Protein AF-A0A5C8M376-F1 (afdb_monomer_lite)

Radius of gyration: 13.77 Å; chains: 1; bounding box: 26×31×35 Å

InterPro domains:
  IPR032075 Phosphoinositide phospholipase C, Ca2+-dependent [PF16670] (3-82)

Structure (mmCIF, N/CA/C/O backbone):
data_AF-A0A5C8M376-F1
#
_entry.id   AF-A0A5C8M376-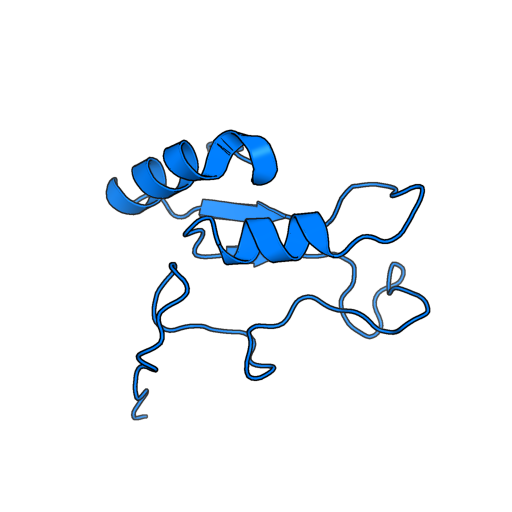F1
#
loop_
_atom_site.group_PDB
_atom_site.id
_atom_site.type_symbol
_atom_site.label_atom_id
_atom_site.label_alt_id
_atom_site.label_comp_id
_atom_site.label_asym_id
_atom_site.label_entity_id
_atom_site.label_seq_id
_atom_site.pdbx_PDB_ins_code
_atom_site.Cartn_x
_atom_site.Cartn_y
_atom_site.Cartn_z
_atom_site.occupancy
_atom_site.B_iso_or_equiv
_atom_site.auth_seq_id
_atom_site.auth_comp_id
_atom_site.auth_asym_id
_atom_site.auth_atom_id
_atom_site.pdbx_PDB_model_num
ATOM 1 N N . MET A 1 1 ? -16.880 12.502 -2.924 1.00 53.06 1 MET A N 1
ATOM 2 C CA . MET A 1 1 ? -15.740 11.645 -3.316 1.00 53.06 1 MET A CA 1
ATOM 3 C C . MET A 1 1 ? -14.486 12.501 -3.256 1.00 53.06 1 MET A C 1
ATOM 5 O O . MET A 1 1 ? -14.438 13.499 -3.960 1.00 53.06 1 MET A O 1
ATOM 9 N N . LEU A 1 2 ? -13.537 12.176 -2.378 1.00 61.09 2 LEU A N 1
ATOM 10 C CA . LEU A 1 2 ? -12.273 12.903 -2.234 1.00 61.09 2 LEU A CA 1
ATOM 11 C C . LEU A 1 2 ? -11.160 12.043 -2.844 1.00 61.09 2 LEU A C 1
ATOM 13 O O . LEU A 1 2 ? -11.042 10.869 -2.498 1.00 61.09 2 LEU A O 1
ATOM 17 N N . LEU A 1 3 ? -10.407 12.590 -3.798 1.00 63.28 3 LEU A N 1
ATOM 18 C CA . LEU A 1 3 ? -9.338 11.864 -4.485 1.00 63.28 3 LEU A CA 1
ATOM 19 C C . LEU A 1 3 ? -7.986 12.226 -3.859 1.00 63.28 3 LEU A C 1
ATOM 21 O O . LEU A 1 3 ? -7.430 13.278 -4.153 1.00 63.28 3 LEU A O 1
ATOM 25 N N . GLN A 1 4 ? -7.459 11.327 -3.029 1.00 65.94 4 GLN A N 1
ATOM 26 C CA . GLN A 1 4 ? -6.177 11.469 -2.332 1.00 65.94 4 GLN A CA 1
ATOM 27 C C . GLN A 1 4 ? -5.237 10.351 -2.811 1.00 65.94 4 GLN A C 1
ATOM 29 O O . GLN A 1 4 ? -5.145 9.294 -2.194 1.00 65.94 4 GLN A O 1
ATOM 34 N N . ASN A 1 5 ? -4.620 10.527 -3.984 1.00 67.62 5 ASN A N 1
ATOM 35 C CA . ASN A 1 5 ? -3.901 9.446 -4.678 1.00 67.62 5 ASN A CA 1
ATOM 36 C C . ASN A 1 5 ? -2.366 9.585 -4.651 1.00 67.62 5 ASN A C 1
ATOM 38 O O . ASN A 1 5 ? -1.679 8.872 -5.383 1.00 67.62 5 ASN A O 1
ATOM 42 N N . GLN A 1 6 ? -1.814 10.495 -3.843 1.00 74.38 6 GLN A N 1
ATOM 43 C CA . GLN A 1 6 ? -0.367 10.711 -3.711 1.00 74.38 6 GLN A CA 1
ATOM 44 C C . GLN A 1 6 ? 0.115 10.293 -2.312 1.00 74.38 6 GLN A C 1
ATOM 46 O O . GLN A 1 6 ? 0.414 11.152 -1.481 1.00 74.38 6 GLN A O 1
ATOM 51 N N . PRO A 1 7 ? 0.191 8.978 -2.018 1.00 70.12 7 PRO A N 1
ATOM 52 C CA . PRO A 1 7 ? 0.494 8.488 -0.672 1.00 70.12 7 PRO A CA 1
ATOM 53 C C . PRO A 1 7 ? 1.839 8.999 -0.139 1.00 70.12 7 PRO A C 1
ATOM 55 O O . PRO A 1 7 ? 1.946 9.296 1.043 1.00 70.12 7 PRO A O 1
ATOM 58 N N . GLU A 1 8 ? 2.833 9.191 -1.007 1.00 77.31 8 GLU A N 1
ATOM 59 C CA . GLU A 1 8 ? 4.178 9.661 -0.642 1.00 77.31 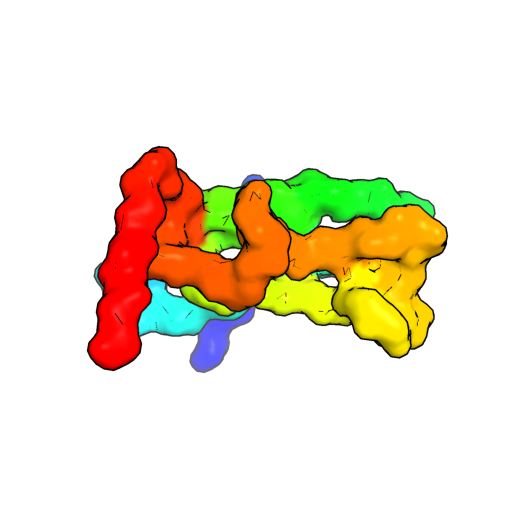8 GLU A CA 1
ATOM 60 C C . GLU A 1 8 ? 4.205 11.048 0.009 1.00 77.31 8 GLU A C 1
ATOM 62 O O . GLU A 1 8 ? 5.063 11.312 0.845 1.00 77.31 8 GLU A O 1
ATOM 67 N N . GLN A 1 9 ? 3.251 11.915 -0.333 1.00 80.19 9 GLN A N 1
ATOM 68 C CA . GLN A 1 9 ? 3.181 13.290 0.174 1.00 80.19 9 GLN A CA 1
ATOM 69 C C . GLN A 1 9 ? 2.039 13.488 1.179 1.00 80.19 9 GLN A C 1
ATOM 71 O O . GLN A 1 9 ? 1.966 14.520 1.838 1.00 80.19 9 GLN A O 1
ATOM 76 N N . GLN A 1 10 ? 1.114 12.527 1.274 1.00 82.88 10 GLN A N 1
ATOM 77 C CA . GLN A 1 10 ? -0.192 12.735 1.903 1.00 82.88 10 GLN A CA 1
ATOM 78 C C . GLN A 1 10 ? -0.508 11.755 3.039 1.00 82.88 10 GLN A C 1
ATOM 80 O O . GLN A 1 10 ? -1.646 11.766 3.506 1.00 82.88 10 GLN A O 1
ATOM 85 N N . CYS A 1 11 ? 0.443 10.931 3.500 1.00 84.06 11 CYS A N 1
ATOM 86 C CA . CYS A 1 11 ? 0.221 9.945 4.572 1.00 84.06 11 CYS A CA 1
ATOM 87 C C . CYS A 1 11 ? -0.555 10.513 5.773 1.00 84.06 11 CYS A C 1
ATOM 89 O O . CYS A 1 11 ? -1.595 9.967 6.132 1.00 84.06 11 CYS A O 1
ATOM 91 N N . ASP A 1 12 ? -0.123 11.647 6.329 1.00 86.81 12 ASP A N 1
ATOM 92 C CA . ASP A 1 12 ? -0.770 12.255 7.503 1.00 86.81 12 ASP A CA 1
ATOM 93 C C . ASP A 1 12 ? -2.200 12.729 7.211 1.00 86.81 12 ASP A C 1
ATOM 95 O O . ASP A 1 12 ? -3.092 12.650 8.057 1.00 86.81 12 ASP A O 1
ATOM 99 N N . ALA A 1 13 ? -2.440 13.238 6.001 1.00 88.06 13 ALA A N 1
ATOM 100 C CA . ALA A 1 13 ? -3.769 13.665 5.581 1.00 88.06 13 ALA A CA 1
ATOM 101 C C . ALA A 1 13 ? -4.703 12.462 5.387 1.00 88.06 13 ALA A C 1
ATOM 103 O O . ALA A 1 13 ? -5.873 12.529 5.759 1.00 88.06 13 ALA A O 1
ATOM 104 N N . ILE A 1 14 ? -4.181 11.354 4.855 1.00 87.19 14 ILE A N 1
ATOM 105 C CA . ILE A 1 14 ? -4.923 10.099 4.717 1.00 87.19 14 ILE A CA 1
ATOM 106 C C . ILE A 1 14 ? -5.287 9.547 6.098 1.00 87.19 14 ILE A C 1
ATOM 108 O O . ILE A 1 14 ? -6.443 9.192 6.317 1.00 87.19 14 ILE A O 1
ATOM 112 N N . GLU A 1 15 ? -4.349 9.539 7.047 1.00 88.06 15 GLU A N 1
ATOM 113 C CA . GLU A 1 15 ? -4.609 9.085 8.417 1.00 88.06 15 GLU A CA 1
ATOM 114 C C . GLU A 1 15 ? -5.706 9.922 9.093 1.00 88.06 15 GLU A C 1
ATOM 116 O O . GLU A 1 15 ? -6.631 9.365 9.685 1.00 88.06 15 GLU A O 1
ATOM 121 N N . LYS A 1 16 ? -5.688 11.250 8.922 1.00 90.19 16 LYS A N 1
ATOM 122 C CA . LYS A 1 16 ? -6.756 12.131 9.426 1.00 90.19 16 LYS A CA 1
ATOM 123 C C . LYS A 1 16 ? -8.120 11.824 8.806 1.00 90.19 16 LYS A C 1
ATOM 125 O O . LYS A 1 16 ? -9.118 11.821 9.519 1.00 90.19 16 LYS A O 1
ATOM 130 N N . LEU A 1 17 ? -8.183 11.551 7.502 1.00 89.94 17 LEU A N 1
ATOM 131 C CA . LEU A 1 17 ? -9.435 11.190 6.825 1.00 89.94 17 LEU A CA 1
ATOM 132 C C . LEU A 1 17 ? -9.990 9.859 7.342 1.00 89.94 17 LEU A C 1
ATOM 134 O O . LEU A 1 17 ? -11.181 9.750 7.625 1.00 89.94 17 LEU A O 1
ATOM 138 N N . VAL A 1 18 ? -9.120 8.867 7.524 1.00 88.81 18 VAL A N 1
ATOM 139 C CA . VAL A 1 18 ? -9.476 7.569 8.110 1.00 88.81 18 VAL A CA 1
ATOM 140 C C . VAL A 1 18 ? -10.051 7.754 9.518 1.00 88.81 18 VAL A C 1
ATOM 142 O O . VAL A 1 18 ? -11.117 7.223 9.819 1.00 88.81 18 VAL A O 1
ATOM 145 N N . GLN A 1 19 ? -9.401 8.567 10.358 1.00 89.00 19 GLN A N 1
ATOM 146 C CA . GLN A 1 19 ? -9.866 8.882 11.716 1.00 89.00 19 GLN A CA 1
ATOM 147 C C . GLN A 1 19 ? -11.197 9.649 11.743 1.00 89.00 19 GLN A C 1
ATOM 149 O O . GLN A 1 19 ? -11.974 9.497 12.680 1.00 89.00 19 GLN A O 1
ATOM 154 N N . GLN A 1 20 ? -11.487 10.446 10.712 1.00 90.88 20 GLN A N 1
ATOM 155 C CA . GLN A 1 20 ? -12.768 11.143 10.544 1.00 90.88 20 GLN A CA 1
ATOM 156 C C . GLN A 1 20 ? -13.903 10.227 10.049 1.00 90.88 20 GLN A C 1
ATOM 158 O O . GLN A 1 20 ? -15.030 10.692 9.893 1.00 90.88 20 GLN A O 1
ATOM 163 N N . GLY A 1 21 ? -13.630 8.942 9.797 1.00 87.81 21 GLY A N 1
ATOM 164 C CA . GLY A 1 21 ? -14.624 7.968 9.341 1.00 87.81 21 GLY A CA 1
ATOM 165 C C . GLY A 1 21 ? -14.769 7.869 7.820 1.00 87.81 21 GLY A C 1
ATOM 166 O O . GLY A 1 21 ? -15.706 7.232 7.341 1.00 87.81 21 GLY A O 1
ATOM 167 N N . TYR A 1 22 ? -13.859 8.461 7.039 1.00 89.06 22 TYR A N 1
ATOM 168 C CA . TYR A 1 22 ? -13.848 8.265 5.589 1.00 89.06 22 TYR A CA 1
ATOM 169 C C . TYR A 1 22 ? -13.258 6.899 5.214 1.00 89.06 22 TYR A C 1
ATOM 171 O O . TYR A 1 22 ? -12.251 6.449 5.769 1.00 89.06 22 TYR A O 1
ATOM 179 N N . ILE A 1 23 ? -13.846 6.276 4.190 1.00 87.00 23 ILE A N 1
ATOM 180 C CA . ILE A 1 23 ? -13.235 5.147 3.484 1.00 87.00 23 ILE A CA 1
ATOM 181 C C . ILE A 1 23 ? -12.276 5.717 2.441 1.00 87.00 23 ILE A C 1
ATOM 183 O O . ILE A 1 23 ? -12.698 6.415 1.515 1.00 87.00 23 ILE A O 1
ATOM 187 N N . VAL A 1 24 ? -10.988 5.413 2.581 1.00 88.50 24 VAL A N 1
ATOM 188 C CA . VAL A 1 24 ? -9.940 5.888 1.680 1.00 88.50 24 VAL A CA 1
ATOM 189 C C . VAL A 1 24 ? -9.397 4.731 0.849 1.00 88.50 24 VAL A C 1
ATOM 191 O O . VAL A 1 24 ? -8.968 3.700 1.374 1.00 88.50 24 VAL A O 1
ATOM 194 N N . ARG A 1 25 ? -9.391 4.934 -0.472 1.00 88.62 25 ARG A N 1
ATOM 195 C CA . ARG A 1 25 ? -8.746 4.055 -1.447 1.00 88.62 25 ARG A CA 1
ATOM 196 C C . ARG A 1 25 ? -7.509 4.728 -2.026 1.00 88.62 25 ARG A C 1
ATOM 198 O O . ARG A 1 25 ? -7.598 5.859 -2.496 1.00 88.62 25 ARG A O 1
ATOM 205 N N . ILE A 1 26 ? -6.401 3.993 -2.082 1.00 88.44 26 ILE A N 1
ATOM 206 C CA . ILE A 1 26 ? -5.140 4.447 -2.674 1.00 88.44 26 ILE A CA 1
ATOM 207 C C . ILE A 1 26 ? -4.673 3.486 -3.753 1.00 88.44 26 ILE A C 1
ATOM 209 O O . ILE A 1 26 ? -4.781 2.263 -3.628 1.00 88.44 26 ILE A O 1
ATOM 21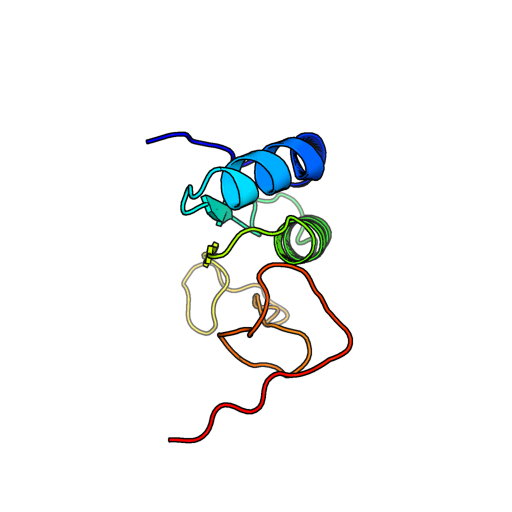3 N N . ARG A 1 27 ? -4.126 4.053 -4.826 1.00 88.00 27 ARG A N 1
ATOM 214 C CA . ARG A 1 27 ? -3.377 3.292 -5.815 1.00 88.00 27 ARG A CA 1
ATOM 215 C C . ARG A 1 27 ? -1.923 3.151 -5.385 1.00 88.00 27 ARG A C 1
ATOM 217 O O . ARG A 1 27 ? -1.228 4.140 -5.150 1.00 88.00 27 ARG A O 1
ATOM 224 N N . SER A 1 28 ? -1.474 1.911 -5.290 1.00 87.50 28 SER A N 1
ATOM 225 C CA . SER A 1 28 ? -0.081 1.546 -5.009 1.00 87.50 28 SER A CA 1
ATOM 226 C C . SER A 1 28 ? 0.802 1.561 -6.254 1.00 87.50 28 SER A C 1
ATOM 228 O O . SER A 1 28 ? 2.006 1.349 -6.146 1.00 87.50 28 SER A O 1
ATOM 230 N N . ASP A 1 29 ? 0.210 1.781 -7.424 1.00 84.06 29 ASP A N 1
ATOM 231 C CA . ASP A 1 29 ? 0.884 1.871 -8.705 1.00 84.06 29 ASP A CA 1
ATOM 232 C C . ASP A 1 29 ? 0.811 3.278 -9.299 1.00 84.06 29 ASP A C 1
ATOM 234 O O . ASP A 1 29 ? -0.026 4.113 -8.943 1.00 84.06 29 ASP A O 1
ATOM 238 N N . GLU A 1 30 ? 1.748 3.540 -10.199 1.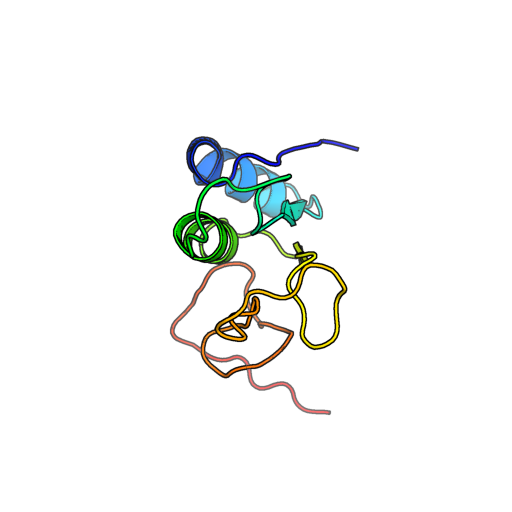00 79.12 30 GLU A N 1
ATOM 239 C CA . GLU A 1 30 ? 1.743 4.723 -11.039 1.00 79.12 30 GLU A CA 1
ATOM 240 C C . GLU A 1 30 ? 1.187 4.376 -12.418 1.00 79.12 30 GLU A C 1
ATOM 242 O O . GLU A 1 30 ? 1.334 3.257 -12.908 1.00 79.12 30 GLU A O 1
ATOM 247 N N . PHE A 1 31 ? 0.526 5.342 -13.046 1.00 72.06 31 PHE A N 1
ATOM 248 C CA . PHE A 1 31 ? 0.041 5.191 -14.407 1.00 72.06 31 PHE A CA 1
ATOM 249 C C . PHE A 1 31 ? 1.217 5.348 -15.378 1.00 72.06 31 PHE A C 1
ATOM 251 O O . PHE A 1 31 ? 1.831 6.408 -15.404 1.00 72.06 31 PHE A O 1
ATOM 258 N N . HIS A 1 32 ? 1.504 4.319 -16.182 1.00 69.56 32 HIS A N 1
ATOM 259 C CA . HIS A 1 32 ? 2.625 4.289 -17.139 1.00 69.56 32 HIS A CA 1
ATOM 260 C C . HIS A 1 32 ? 4.011 4.518 -16.502 1.00 69.56 32 HIS A C 1
ATOM 262 O O . HIS A 1 32 ? 4.700 5.479 -16.854 1.00 69.56 32 HIS A O 1
ATOM 268 N N . PRO A 1 33 ? 4.457 3.646 -15.579 1.00 70.25 33 PRO A N 1
ATOM 269 C CA . PRO A 1 33 ? 5.777 3.793 -14.986 1.00 70.25 33 PRO A CA 1
ATOM 270 C C . PRO A 1 33 ? 6.866 3.594 -16.048 1.00 70.25 33 PRO A C 1
ATOM 272 O O . PRO A 1 33 ? 6.839 2.634 -16.817 1.00 70.25 33 PRO A O 1
ATOM 275 N N . THR A 1 34 ? 7.862 4.479 -16.066 1.00 71.94 34 THR A N 1
ATOM 276 C CA . THR A 1 34 ? 9.076 4.307 -16.885 1.00 71.94 34 THR A CA 1
ATOM 277 C C . THR A 1 34 ? 10.047 3.295 -16.270 1.00 71.94 34 THR A C 1
ATOM 279 O O . THR A 1 34 ? 10.901 2.754 -16.969 1.00 71.94 34 THR A O 1
ATOM 282 N N . ALA A 1 35 ? 9.896 3.009 -14.973 1.00 73.38 35 ALA A N 1
ATOM 283 C CA . ALA A 1 35 ? 10.608 1.972 -14.240 1.00 73.38 35 ALA A CA 1
ATOM 284 C C . ALA A 1 35 ? 9.709 1.378 -13.145 1.00 73.38 35 ALA A C 1
ATOM 286 O O . ALA A 1 35 ? 8.992 2.103 -12.454 1.00 73.38 35 ALA A O 1
ATOM 287 N N . TYR A 1 36 ? 9.771 0.059 -12.952 1.00 70.00 36 TYR A N 1
ATOM 288 C CA . TYR A 1 36 ? 9.028 -0.606 -11.883 1.00 70.00 36 TYR A C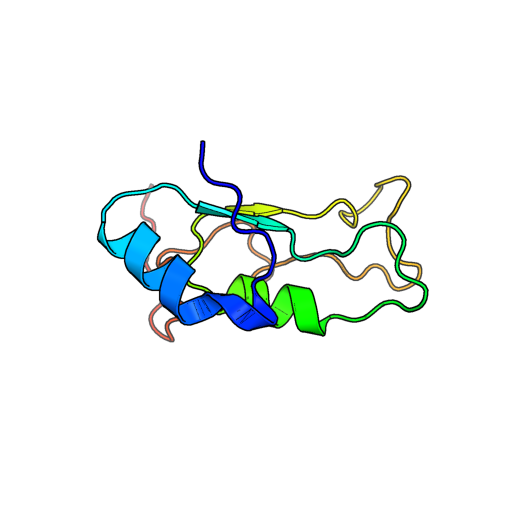A 1
ATOM 289 C C . TYR A 1 36 ? 9.673 -0.320 -10.520 1.00 70.00 36 TYR A C 1
ATOM 291 O O . TYR A 1 36 ? 10.823 -0.684 -10.277 1.00 70.00 36 TYR A O 1
ATOM 299 N N . SER A 1 37 ? 8.916 0.304 -9.616 1.00 77.25 37 SER A N 1
ATOM 300 C CA . SER A 1 37 ? 9.320 0.580 -8.234 1.00 77.25 37 SER A CA 1
ATOM 301 C C . SER A 1 37 ? 8.255 0.094 -7.257 1.00 77.25 37 SER A C 1
ATOM 303 O O . SER A 1 37 ? 7.059 0.252 -7.491 1.00 77.25 37 SER A O 1
ATOM 305 N N . ILE A 1 38 ? 8.697 -0.466 -6.130 1.00 80.19 38 ILE A N 1
ATOM 306 C CA . ILE A 1 38 ? 7.820 -0.876 -5.022 1.00 80.19 38 ILE A CA 1
ATOM 307 C C . ILE A 1 38 ? 7.594 0.244 -3.995 1.00 80.19 38 ILE A C 1
ATOM 309 O O . ILE A 1 38 ? 6.787 0.079 -3.086 1.00 80.19 38 ILE A O 1
ATOM 313 N N . ALA A 1 39 ? 8.246 1.403 -4.142 1.00 85.19 39 ALA A N 1
ATOM 314 C CA . ALA A 1 39 ? 8.196 2.481 -3.148 1.00 85.19 39 ALA A CA 1
ATOM 315 C C . ALA A 1 39 ? 6.771 3.016 -2.912 1.00 85.19 39 ALA A C 1
ATOM 317 O O . ALA A 1 39 ? 6.349 3.229 -1.768 1.00 85.19 39 ALA A O 1
ATOM 318 N N . ARG A 1 40 ? 5.990 3.167 -3.989 1.00 85.44 40 ARG A N 1
ATOM 319 C CA . ARG A 1 40 ? 4.599 3.626 -3.908 1.00 85.44 40 ARG A CA 1
ATOM 320 C C . ARG A 1 40 ? 3.697 2.597 -3.236 1.00 85.44 40 ARG A C 1
ATOM 322 O O . ARG A 1 40 ? 2.851 2.974 -2.426 1.00 85.44 40 ARG A O 1
ATOM 329 N N . ARG A 1 41 ? 3.920 1.304 -3.502 1.00 85.88 41 ARG A N 1
ATOM 330 C CA . ARG A 1 41 ? 3.269 0.204 -2.778 1.00 85.88 41 ARG A CA 1
ATOM 331 C C . ARG A 1 41 ? 3.578 0.293 -1.293 1.00 85.88 41 ARG A C 1
ATOM 333 O O . ARG A 1 41 ? 2.651 0.332 -0.492 1.00 85.88 41 ARG A O 1
ATOM 340 N N . ASP A 1 42 ? 4.851 0.374 -0.927 1.00 86.44 42 ASP A N 1
ATOM 341 C CA . ASP A 1 42 ? 5.272 0.379 0.476 1.00 86.44 42 ASP A CA 1
ATOM 342 C C . ASP A 1 42 ? 4.721 1.597 1.226 1.00 86.44 42 ASP A C 1
ATOM 344 O O . ASP A 1 42 ? 4.393 1.529 2.412 1.00 86.44 42 ASP A O 1
ATOM 348 N N . THR A 1 43 ? 4.558 2.722 0.532 1.00 88.06 43 THR A N 1
ATOM 349 C CA . THR A 1 43 ? 3.952 3.918 1.117 1.00 88.06 43 THR A CA 1
ATOM 350 C C . THR A 1 43 ? 2.432 3.815 1.221 1.00 88.06 43 THR A C 1
ATOM 352 O O . THR A 1 43 ? 1.885 4.147 2.269 1.00 88.06 43 THR A O 1
ATOM 355 N N . ALA A 1 44 ? 1.748 3.268 0.212 1.00 87.81 44 ALA A N 1
ATOM 356 C CA . ALA A 1 44 ? 0.312 2.981 0.281 1.00 87.81 44 ALA A CA 1
ATOM 357 C C . ALA A 1 44 ? -0.033 1.984 1.404 1.00 87.81 44 ALA A C 1
ATOM 359 O O . ALA A 1 44 ? -1.047 2.127 2.085 1.00 87.81 44 ALA A O 1
ATOM 360 N N . LEU A 1 45 ? 0.834 0.998 1.653 1.00 86.06 45 LEU A N 1
ATOM 361 C CA . LEU A 1 45 ? 0.676 0.068 2.770 1.00 86.06 45 LEU A CA 1
ATOM 362 C C . LEU A 1 45 ? 0.826 0.773 4.130 1.00 86.06 45 LEU A C 1
ATOM 364 O O . LEU A 1 45 ? 0.123 0.418 5.076 1.00 86.06 45 LEU A O 1
ATOM 368 N N . ARG A 1 46 ? 1.680 1.797 4.246 1.00 87.19 46 ARG A N 1
ATOM 369 C CA . ARG A 1 46 ? 1.880 2.558 5.496 1.00 87.19 46 ARG A CA 1
ATOM 370 C C . ARG A 1 46 ? 0.847 3.660 5.740 1.00 87.19 46 ARG A C 1
ATOM 372 O O . ARG A 1 46 ? 0.687 4.077 6.882 1.00 87.19 46 ARG A O 1
ATOM 379 N N . SER A 1 47 ? 0.134 4.121 4.717 1.00 85.88 47 SER A N 1
ATOM 380 C CA . SER A 1 47 ? -0.663 5.354 4.763 1.00 85.88 47 SER A CA 1
ATOM 381 C C . SER A 1 47 ? -2.019 5.248 5.475 1.00 85.88 47 SER A C 1
ATOM 383 O O . SER A 1 47 ? -2.876 6.087 5.242 1.00 85.88 47 SER A O 1
ATOM 385 N N . ALA A 1 48 ? -2.271 4.215 6.281 1.00 87.44 48 ALA A N 1
ATOM 386 C CA . ALA A 1 48 ? -3.552 3.973 6.962 1.00 87.44 48 ALA A CA 1
ATOM 387 C C . ALA A 1 48 ? -4.793 3.776 6.056 1.00 87.44 48 ALA A C 1
ATOM 389 O O . ALA A 1 48 ? -5.901 3.641 6.568 1.00 87.44 48 ALA A O 1
ATOM 390 N N . ALA A 1 49 ? -4.651 3.733 4.727 1.00 88.94 49 ALA A N 1
ATOM 391 C CA . ALA A 1 49 ? -5.788 3.534 3.827 1.00 88.94 49 ALA A CA 1
ATOM 392 C C . ALA A 1 49 ? -6.401 2.136 4.000 1.00 88.94 49 ALA A C 1
ATOM 394 O O . ALA A 1 49 ? -5.682 1.142 4.122 1.00 88.94 49 ALA A O 1
ATOM 395 N N . GLN A 1 50 ? -7.731 2.041 3.981 1.00 87.81 50 GLN A N 1
ATOM 396 C CA . GLN A 1 50 ? -8.417 0.753 4.122 1.00 87.81 50 GLN A CA 1
ATOM 397 C C . GLN A 1 50 ? -8.361 -0.066 2.832 1.00 87.81 50 GLN A C 1
ATOM 399 O O . GLN A 1 50 ? -8.328 -1.291 2.888 1.00 87.81 50 GLN A O 1
ATOM 404 N N . ILE A 1 51 ? -8.327 0.603 1.676 1.00 88.56 51 ILE A N 1
ATOM 405 C CA . ILE A 1 51 ? -8.306 -0.054 0.369 1.00 88.56 51 ILE A CA 1
ATOM 406 C C . ILE A 1 51 ? -7.029 0.347 -0.366 1.00 88.56 51 ILE A C 1
ATOM 408 O O . ILE A 1 51 ? -6.810 1.521 -0.667 1.00 88.56 51 ILE A O 1
ATOM 412 N N . VAL A 1 52 ? -6.208 -0.642 -0.710 1.00 87.75 52 VAL A N 1
ATOM 413 C CA . VAL A 1 52 ? -5.053 -0.475 -1.598 1.00 87.75 52 VAL A CA 1
ATOM 414 C C . VAL A 1 52 ? -5.346 -1.234 -2.886 1.00 87.75 52 VAL A C 1
ATOM 416 O O . VAL A 1 52 ? -5.793 -2.374 -2.847 1.00 87.75 52 VAL A O 1
ATOM 419 N N . SER A 1 53 ? -5.144 -0.592 -4.033 1.00 87.94 53 SER A N 1
ATOM 420 C CA . SER A 1 53 ? -5.454 -1.176 -5.345 1.00 87.94 53 SER A CA 1
ATOM 421 C C . SER A 1 53 ? -4.300 -1.025 -6.323 1.00 87.94 53 SER A C 1
ATOM 423 O O . SER A 1 53 ? -3.563 -0.041 -6.255 1.00 87.94 53 SER A O 1
ATOM 425 N N . THR A 1 54 ? -4.194 -1.973 -7.250 1.00 86.25 54 THR A N 1
ATOM 426 C CA . THR A 1 54 ? -3.185 -1.999 -8.309 1.00 86.25 54 THR A CA 1
ATOM 427 C C . THR A 1 54 ? -3.725 -2.667 -9.562 1.00 86.25 54 THR A C 1
ATOM 429 O O . THR A 1 54 ? -4.553 -3.570 -9.470 1.00 86.25 54 THR A O 1
ATOM 432 N N . ASP A 1 55 ? -3.190 -2.262 -10.706 1.00 84.38 55 ASP A N 1
ATOM 433 C CA . ASP A 1 55 ? -3.376 -2.902 -12.002 1.00 84.38 55 ASP A CA 1
ATOM 434 C C . ASP A 1 55 ? -2.320 -4.006 -12.247 1.00 84.38 55 ASP A C 1
ATOM 436 O O . ASP A 1 55 ? -2.417 -4.750 -13.215 1.00 84.38 55 ASP A O 1
ATOM 440 N N . PHE A 1 56 ? -1.329 -4.170 -11.359 1.00 82.19 56 PHE A N 1
ATOM 441 C CA . PHE A 1 56 ? -0.238 -5.151 -11.471 1.00 82.19 56 PHE A CA 1
ATOM 442 C C . PHE A 1 56 ? -0.535 -6.491 -10.775 1.00 82.19 56 PHE A C 1
ATOM 444 O O . PHE A 1 56 ? 0.364 -7.136 -10.232 1.00 82.19 56 PHE A O 1
ATOM 451 N N . TYR A 1 57 ? -1.799 -6.909 -10.728 1.00 80.25 57 TYR A N 1
ATOM 452 C CA . TYR A 1 57 ? -2.163 -8.204 -10.149 1.00 80.25 57 TYR A CA 1
ATOM 453 C C . TYR A 1 57 ? -1.759 -9.365 -11.083 1.00 80.25 57 TYR A C 1
ATOM 455 O O . TYR A 1 57 ? -1.591 -9.161 -12.289 1.00 80.25 57 TYR A O 1
ATOM 463 N N . PRO A 1 58 ? -1.578 -10.593 -10.559 1.00 80.88 58 PRO A N 1
ATOM 464 C CA . PRO A 1 58 ? -1.230 -11.743 -11.390 1.00 80.88 58 PRO A CA 1
ATOM 465 C C . PRO A 1 58 ? -2.252 -11.960 -12.512 1.00 80.88 58 PRO A C 1
ATOM 467 O O . PRO A 1 58 ? -3.454 -11.898 -12.271 1.00 80.88 58 PRO A O 1
ATOM 470 N N . GLN A 1 59 ? -1.770 -12.255 -13.720 1.00 84.19 59 GLN A N 1
ATOM 471 C CA . GLN A 1 59 ? -2.540 -12.404 -14.963 1.00 84.19 59 GLN A CA 1
ATOM 472 C C . GLN A 1 59 ? -3.146 -11.104 -15.529 1.00 84.19 59 GLN A C 1
ATOM 474 O O . GLN A 1 59 ? -3.862 -11.155 -16.530 1.00 84.19 59 GLN A O 1
ATOM 479 N N . ALA A 1 60 ? -2.858 -9.936 -14.945 1.00 84.25 60 ALA A N 1
ATOM 480 C CA . ALA A 1 60 ? -3.267 -8.661 -15.525 1.00 84.25 60 ALA A CA 1
ATOM 481 C C . ALA A 1 60 ? -2.474 -8.343 -16.807 1.00 84.25 60 ALA A C 1
ATOM 483 O O . ALA A 1 60 ? -1.283 -8.659 -16.882 1.00 84.25 60 ALA A O 1
ATOM 484 N N . PRO A 1 61 ? -3.060 -7.616 -17.779 1.00 83.62 61 PRO A N 1
ATOM 485 C CA . PRO A 1 61 ? -2.321 -7.120 -18.943 1.00 83.62 61 PRO A CA 1
ATOM 486 C C . PRO A 1 61 ? -1.097 -6.272 -18.570 1.00 83.62 61 PRO A C 1
ATOM 488 O O . PRO A 1 61 ? -0.124 -6.227 -19.316 1.00 83.62 61 PRO A O 1
ATOM 491 N N . GLN A 1 62 ? -1.154 -5.594 -17.421 1.00 79.25 62 GLN A N 1
ATOM 492 C CA . GLN A 1 62 ? -0.095 -4.732 -16.905 1.00 79.25 62 GLN A CA 1
ATOM 493 C C . GLN A 1 62 ? 0.853 -5.444 -15.928 1.00 79.25 62 GLN A C 1
ATOM 495 O O . GLN A 1 62 ? 1.717 -4.779 -15.364 1.00 79.25 62 GLN A O 1
ATOM 500 N N . GLN A 1 63 ? 0.707 -6.756 -15.693 1.00 81.50 63 GLN A N 1
ATOM 501 C CA . GLN A 1 63 ? 1.535 -7.495 -14.735 1.00 81.50 63 GLN A CA 1
ATOM 502 C C . GLN A 1 63 ? 3.031 -7.196 -14.937 1.00 81.50 63 GLN A C 1
ATOM 504 O O . GLN A 1 63 ? 3.536 -7.193 -16.062 1.00 81.50 63 GLN A O 1
ATOM 509 N N . THR A 1 64 ? 3.755 -6.971 -13.838 1.00 77.31 64 THR A N 1
ATOM 510 C CA . THR A 1 64 ? 5.194 -6.716 -13.919 1.00 77.31 64 THR A CA 1
ATOM 511 C C . THR A 1 64 ? 5.948 -7.974 -14.393 1.00 77.31 64 THR A C 1
ATOM 513 O O . THR A 1 64 ? 5.550 -9.098 -14.059 1.00 77.31 64 THR A O 1
ATOM 516 N N . PRO A 1 65 ? 7.066 -7.832 -15.135 1.00 74.88 65 PRO A N 1
ATOM 517 C CA . PRO A 1 65 ? 7.835 -8.976 -15.641 1.00 74.88 65 PRO A CA 1
ATOM 518 C C . PRO A 1 65 ? 8.372 -9.910 -14.547 1.00 74.88 65 PRO A C 1
ATOM 520 O O . PRO A 1 65 ? 8.591 -11.091 -14.790 1.00 74.88 65 PRO A O 1
ATOM 523 N N . ASP A 1 66 ? 8.585 -9.381 -13.343 1.00 76.12 66 ASP A N 1
ATOM 524 C CA . ASP A 1 66 ? 9.070 -10.103 -12.166 1.00 76.12 66 ASP A CA 1
ATOM 525 C C . ASP A 1 66 ? 7.941 -10.638 -11.264 1.00 76.12 66 ASP A C 1
ATOM 527 O O . ASP A 1 66 ? 8.214 -11.168 -10.188 1.00 76.12 66 ASP A O 1
ATOM 531 N N . GLY A 1 67 ? 6.676 -10.507 -11.684 1.00 71.06 67 GLY A N 1
ATOM 532 C CA . GLY A 1 67 ? 5.514 -11.033 -10.962 1.00 71.06 67 GLY A CA 1
ATOM 533 C C . GLY A 1 67 ? 5.218 -10.326 -9.636 1.00 71.06 67 GLY A C 1
ATOM 534 O O . GLY A 1 67 ? 4.463 -10.850 -8.814 1.00 71.06 67 GLY A O 1
ATOM 535 N N . LYS A 1 68 ? 5.800 -9.145 -9.401 1.00 69.44 68 LYS A N 1
ATOM 536 C CA . LYS A 1 68 ? 5.540 -8.348 -8.203 1.00 69.44 68 LYS A CA 1
ATOM 537 C C . LYS A 1 68 ? 4.126 -7.779 -8.245 1.00 69.44 68 LYS A C 1
ATOM 539 O O . LYS A 1 68 ? 3.826 -6.864 -9.003 1.00 69.44 68 LYS A O 1
ATOM 544 N N . ALA A 1 69 ? 3.292 -8.279 -7.345 1.00 74.31 69 ALA A N 1
ATOM 545 C CA . ALA A 1 69 ? 1.969 -7.744 -7.067 1.00 74.31 69 ALA A CA 1
ATOM 546 C C . ALA A 1 69 ? 1.940 -7.027 -5.707 1.00 74.31 69 ALA A C 1
ATOM 548 O O . ALA A 1 69 ? 2.876 -7.092 -4.900 1.00 74.31 69 ALA A O 1
ATOM 549 N N . VAL A 1 70 ? 0.839 -6.329 -5.442 1.00 76.12 70 VAL A N 1
ATOM 550 C CA . VAL A 1 70 ? 0.558 -5.772 -4.117 1.00 76.12 70 VAL A CA 1
ATOM 551 C C . VAL A 1 70 ? -0.020 -6.864 -3.243 1.00 76.12 70 VAL A C 1
ATOM 553 O O . VAL A 1 70 ? -1.048 -7.448 -3.575 1.00 76.12 70 VAL A O 1
ATOM 556 N N . GLN A 1 71 ? 0.648 -7.114 -2.127 1.00 77.06 71 GLN A N 1
ATOM 557 C CA . GLN A 1 71 ? 0.249 -8.079 -1.116 1.00 77.06 71 GLN A CA 1
ATOM 558 C C . GLN A 1 71 ? 0.569 -7.495 0.260 1.00 77.06 71 GLN A C 1
ATOM 560 O O . GLN A 1 71 ? 1.465 -6.650 0.385 1.00 77.06 71 GLN A O 1
ATOM 565 N N . PHE A 1 72 ? -0.152 -7.938 1.286 1.00 78.25 72 PHE A N 1
ATOM 566 C CA . PHE A 1 72 ? 0.222 -7.663 2.672 1.00 78.25 72 PHE A CA 1
ATOM 567 C C . PHE A 1 72 ? 1.380 -8.586 3.121 1.00 78.25 72 PHE A C 1
ATOM 569 O O . PHE A 1 72 ? 1.714 -9.527 2.397 1.00 78.25 72 PHE A O 1
ATOM 576 N N . PRO A 1 73 ? 2.055 -8.307 4.259 1.00 74.75 73 PRO A N 1
ATOM 577 C CA . PRO A 1 73 ? 3.287 -9.001 4.676 1.00 74.75 73 PRO A CA 1
ATOM 578 C C . PRO A 1 73 ? 3.218 -10.539 4.770 1.00 74.75 73 PRO A C 1
ATOM 580 O O . PRO A 1 73 ? 4.255 -11.192 4.743 1.00 74.75 73 PRO A O 1
ATOM 583 N N . ASP A 1 74 ? 2.019 -11.112 4.847 1.00 75.81 74 ASP A N 1
ATOM 584 C CA . ASP A 1 74 ? 1.707 -12.546 4.913 1.00 75.81 74 ASP A CA 1
ATOM 585 C C . ASP A 1 74 ? 1.118 -13.108 3.600 1.00 75.81 74 ASP A C 1
ATOM 587 O O . ASP A 1 74 ? 0.535 -14.188 3.590 1.00 75.81 74 ASP A O 1
ATOM 591 N N . GLN A 1 75 ? 1.256 -12.377 2.488 1.00 75.75 75 GLN A N 1
ATOM 592 C CA . GLN A 1 75 ? 0.639 -12.677 1.186 1.00 75.75 75 GLN A CA 1
ATOM 593 C C . GLN A 1 75 ? -0.899 -12.640 1.187 1.00 75.75 75 GLN A C 1
ATOM 595 O O . GLN A 1 75 ? -1.529 -13.030 0.202 1.00 75.75 75 GLN A O 1
ATOM 600 N N . SER A 1 76 ? -1.525 -12.144 2.257 1.00 77.06 76 SER A N 1
ATOM 601 C CA . SER A 1 76 ? -2.975 -11.993 2.315 1.00 77.06 76 SER A CA 1
ATOM 602 C C . SER A 1 76 ? -3.471 -10.815 1.466 1.00 77.06 76 SER A C 1
ATOM 604 O O . SER A 1 76 ? -2.720 -9.921 1.050 1.00 77.06 76 SER A O 1
ATOM 606 N N . LEU A 1 77 ? -4.784 -10.815 1.220 1.00 79.00 77 LEU A N 1
ATOM 607 C CA . LEU A 1 77 ? -5.513 -9.739 0.540 1.00 79.00 77 LEU A CA 1
ATOM 608 C C . LEU A 1 77 ? -6.204 -8.776 1.516 1.00 79.00 77 LEU A C 1
ATOM 610 O O . LEU A 1 77 ? -6.881 -7.843 1.086 1.00 79.00 77 LEU A O 1
ATOM 614 N N . TRP A 1 78 ? -6.063 -8.996 2.822 1.00 81.56 78 TRP A N 1
ATOM 615 C CA . TRP A 1 78 ? -6.746 -8.227 3.854 1.00 81.56 78 TRP A CA 1
ATOM 616 C C . TRP A 1 78 ? -5.838 -8.019 5.064 1.00 81.56 78 TRP A C 1
ATOM 618 O O . TRP A 1 78 ? -4.875 -8.737 5.277 1.00 81.56 78 TRP A O 1
ATOM 628 N N . ARG A 1 79 ? -6.145 -7.015 5.879 1.00 80.94 79 ARG A N 1
ATOM 629 C CA . ARG A 1 79 ? -5.473 -6.783 7.158 1.00 80.94 79 ARG A CA 1
ATOM 630 C C . ARG A 1 79 ? -6.481 -6.299 8.178 1.00 80.94 79 ARG A C 1
ATOM 632 O O . ARG A 1 79 ? -7.474 -5.667 7.832 1.00 80.94 79 ARG A O 1
ATOM 639 N N . CYS A 1 80 ? -6.174 -6.556 9.433 1.00 80.25 80 CYS A N 1
ATOM 640 C CA . CYS A 1 80 ? -7.019 -6.214 10.568 1.00 80.25 80 CYS A CA 1
ATOM 641 C C . CYS A 1 80 ? -7.108 -4.714 10.812 1.00 80.25 80 CYS A C 1
ATOM 643 O O . CYS A 1 80 ? -8.180 -4.151 11.019 1.00 80.25 80 CYS A O 1
ATOM 645 N N . HIS A 1 81 ? -5.943 -4.073 10.787 1.00 80.44 81 HIS A N 1
ATOM 646 C CA . HIS A 1 81 ? -5.794 -2.662 11.068 1.00 80.44 81 HIS A CA 1
ATOM 647 C C . HIS A 1 81 ? -5.379 -1.945 9.788 1.00 80.44 81 HIS A C 1
ATOM 649 O O . HIS A 1 81 ? -4.485 -2.418 9.086 1.00 80.44 81 HIS A O 1
ATOM 655 N N . PRO A 1 82 ? -5.969 -0.780 9.478 1.00 77.75 82 PRO A N 1
ATOM 656 C CA . PRO A 1 82 ? -5.539 0.020 8.337 1.00 77.75 82 PRO A CA 1
ATOM 657 C C . PRO A 1 82 ? -4.080 0.484 8.456 1.00 77.75 82 PRO A C 1
ATOM 659 O O . PRO A 1 82 ? -3.436 0.764 7.452 1.00 77.75 82 PRO A O 1
ATOM 662 N N . LYS A 1 83 ? -3.526 0.545 9.670 1.00 75.44 83 LYS A N 1
ATOM 663 C CA . LYS A 1 83 ? -2.099 0.778 9.909 1.00 75.44 83 LYS A CA 1
ATOM 664 C C . LYS A 1 83 ? -1.389 -0.568 10.056 1.00 75.44 83 LYS A C 1
ATOM 666 O O . LYS A 1 83 ? -1.954 -1.488 10.636 1.00 75.44 83 LYS A O 1
ATOM 671 N N . LEU A 1 84 ? -0.168 -0.692 9.535 1.00 67.19 84 LEU A N 1
ATOM 672 C CA . LEU A 1 84 ? 0.658 -1.875 9.793 1.00 67.19 84 LEU A CA 1
ATOM 673 C C . LEU A 1 84 ? 0.951 -1.943 11.298 1.00 67.19 84 LEU A C 1
ATOM 675 O O . LEU A 1 84 ? 1.523 -1.007 11.856 1.00 67.19 84 LEU A O 1
ATOM 679 N N . THR A 1 85 ? 0.509 -3.021 11.941 1.00 69.06 85 THR A N 1
ATOM 680 C CA . THR A 1 85 ? 0.722 -3.295 13.366 1.00 69.06 85 THR A CA 1
ATOM 681 C C . THR A 1 85 ? 1.341 -4.675 13.523 1.00 69.06 85 THR A C 1
ATOM 683 O O . THR A 1 85 ? 0.928 -5.594 12.819 1.00 69.06 85 THR A O 1
ATOM 686 N N . ASP A 1 86 ? 2.226 -4.852 14.503 1.00 69.81 86 ASP A N 1
ATOM 687 C CA . ASP A 1 86 ? 2.833 -6.161 14.804 1.00 69.81 86 ASP A CA 1
ATOM 688 C C . ASP A 1 86 ? 1.855 -7.150 15.465 1.00 69.81 86 ASP A C 1
ATOM 690 O O . ASP A 1 86 ? 2.177 -8.317 15.664 1.00 69.81 86 ASP A O 1
ATOM 694 N N . SER A 1 87 ? 0.650 -6.698 15.822 1.00 69.19 87 SER A N 1
ATOM 695 C CA . SER A 1 87 ? -0.399 -7.533 16.407 1.00 69.19 87 SER A CA 1
ATOM 696 C C . SER A 1 87 ? -1.376 -8.014 15.324 1.00 69.19 87 SER A C 1
ATOM 698 O O . SER A 1 87 ? -2.204 -7.217 14.868 1.00 69.19 87 SER A O 1
ATOM 700 N N . PRO A 1 88 ? -1.316 -9.289 14.895 1.00 66.00 88 PRO A N 1
ATOM 701 C CA . PRO A 1 88 ? -2.326 -9.848 14.003 1.00 66.00 88 PRO A CA 1
ATOM 702 C C . PRO A 1 88 ? -3.665 -9.940 14.747 1.00 66.00 88 PRO A C 1
ATOM 704 O O . PRO A 1 88 ? -3.706 -10.327 15.915 1.00 66.00 88 PRO A O 1
ATOM 707 N N . CYS A 1 89 ? -4.772 -9.587 14.093 1.00 70.69 89 CYS A N 1
ATOM 708 C CA . CYS A 1 89 ? -6.088 -9.949 14.615 1.00 70.69 89 CYS A CA 1
ATOM 709 C C . CYS A 1 89 ? -6.374 -11.409 14.290 1.00 70.69 89 CYS A C 1
ATOM 711 O O . CYS A 1 89 ? -6.043 -11.909 13.214 1.00 70.69 89 CYS A O 1
ATOM 713 N N . VAL A 1 90 ? -7.020 -12.079 15.234 1.00 71.88 90 VAL A N 1
ATOM 714 C CA . VAL A 1 90 ? -7.564 -13.412 15.019 1.00 71.88 90 VAL A CA 1
ATOM 715 C C . VAL A 1 90 ? -8.974 -13.222 14.480 1.00 71.88 90 VAL A C 1
ATOM 717 O O . VAL A 1 90 ? -9.842 -12.717 15.189 1.00 71.88 90 VAL A O 1
ATOM 720 N N . VAL A 1 91 ? -9.187 -13.579 13.217 1.00 64.38 91 VAL A N 1
ATOM 721 C CA . VAL A 1 91 ? -10.532 -13.662 12.642 1.00 64.38 91 VAL A CA 1
ATOM 722 C C . VAL A 1 91 ? -11.038 -15.070 12.935 1.00 64.38 91 VAL A C 1
ATOM 724 O O . VAL A 1 91 ? -10.515 -16.035 12.385 1.00 64.38 91 VAL A O 1
ATOM 727 N N . SER A 1 92 ? -11.988 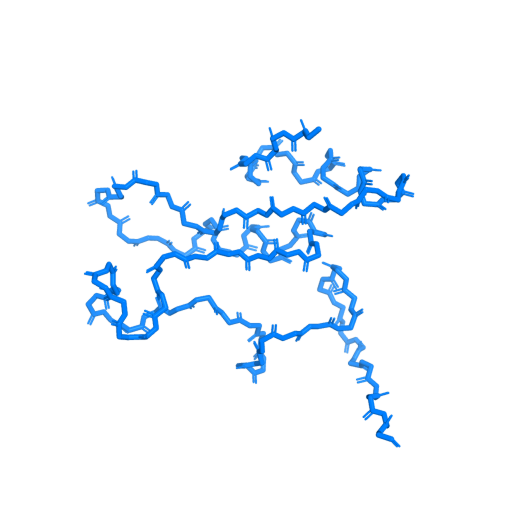-15.198 13.859 1.00 62.25 92 SER A N 1
ATOM 728 C CA . SER A 1 92 ? -12.752 -16.435 14.040 1.00 62.25 92 SER A CA 1
ATOM 729 C C . SER A 1 92 ? -13.982 -16.386 13.139 1.00 62.25 92 SER A C 1
ATOM 731 O O . SER A 1 92 ? -14.696 -15.381 13.169 1.00 62.25 92 SER A O 1
ATOM 733 N N . GLU A 1 93 ? -14.203 -17.440 12.353 1.00 52.97 93 GLU A N 1
ATOM 734 C CA . GLU A 1 93 ? -15.448 -17.647 11.595 1.00 52.97 93 GLU A CA 1
ATOM 735 C C . GLU A 1 93 ? -16.665 -17.845 12.508 1.00 52.97 93 GLU A C 1
ATOM 737 O O . GLU A 1 93 ? -16.506 -18.444 13.600 1.00 52.97 93 GLU A O 1
#

Organism: NCBI:txid400153

Secondary structure (DSSP, 8-state):
------HHHHHHHHHHHHHTT---EEESS-SS-SS--SHHHHHHHHS--SEEE-S--TT-TT--TT------TTS-S--SSSS--SS------

pLDDT: mean 79.16, std 8.66, range [52.97, 90.88]

Foldseek 3Di:
DDDDAQLVVCLVVLVVCVVVVDQDEYELDDDPDPDDDNPSLVSQQASLHQHYDYQQAPPHPPPDPVRDDRADPVRDPHADGSHDDPDGDDDDD

Sequence (93 aa):
MLLQNQPEQQCDAIEKLVQQGYIVRIRSDEFHPTAYSIARRDTALRSAAQIVSTDFYPQAPQQTPDGKAVQFPDQSLWRCHPKLTDSPCVVSE